Protein AF-A0A1G1LVF4-F1 (afdb_monomer_lite)

Structure (mmCIF, N/CA/C/O backbone):
data_AF-A0A1G1LVF4-F1
#
_entry.id   AF-A0A1G1LVF4-F1
#
loop_
_atom_site.group_PDB
_atom_site.id
_atom_site.type_symbol
_atom_site.label_atom_id
_atom_site.label_alt_id
_atom_site.label_comp_id
_atom_site.label_asym_id
_atom_site.label_entity_id
_atom_site.label_seq_id
_atom_site.pdbx_PDB_ins_code
_atom_site.Cartn_x
_atom_site.Cartn_y
_atom_site.Cartn_z
_atom_site.occupancy
_atom_site.B_iso_or_equiv
_atom_site.auth_seq_id
_atom_site.auth_comp_id
_atom_site.auth_asym_id
_atom_site.auth_atom_id
_atom_site.pdbx_PDB_model_num
ATOM 1 N N . MET A 1 1 ? -38.957 9.388 17.986 1.00 67.44 1 MET A N 1
ATOM 2 C CA . MET A 1 1 ? -38.695 7.928 17.939 1.00 67.44 1 MET A CA 1
ATOM 3 C C . MET A 1 1 ? -38.032 7.492 16.623 1.00 67.44 1 MET A C 1
ATOM 5 O O . MET A 1 1 ? -36.982 6.869 16.679 1.00 67.44 1 MET A O 1
ATOM 9 N N . LEU A 1 2 ? -38.549 7.884 15.445 1.00 69.94 2 LEU A N 1
ATOM 10 C CA . LEU A 1 2 ? -37.918 7.581 14.140 1.00 69.94 2 LEU A CA 1
ATOM 11 C C . LEU A 1 2 ? -36.520 8.207 13.945 1.00 69.94 2 LEU A C 1
ATOM 13 O O . LEU A 1 2 ? -35.648 7.578 13.352 1.00 69.94 2 LEU A O 1
ATOM 17 N N . SER A 1 3 ? -36.285 9.419 14.459 1.00 78.62 3 SER A N 1
ATOM 18 C CA . SER A 1 3 ? -34.967 10.079 14.440 1.00 78.62 3 SER A CA 1
ATOM 19 C C . SER A 1 3 ? -33.926 9.329 15.278 1.00 78.62 3 SER A C 1
ATOM 21 O O . SER A 1 3 ? -32.823 9.081 14.806 1.00 78.62 3 SER A O 1
ATOM 23 N N . PHE A 1 4 ? -34.314 8.883 16.474 1.00 81.12 4 PHE A N 1
ATOM 24 C CA . PHE A 1 4 ? -33.475 8.101 17.384 1.00 81.12 4 PHE A CA 1
ATOM 25 C C . PHE A 1 4 ? -33.052 6.752 16.780 1.00 81.12 4 PHE A C 1
ATOM 27 O O . PHE A 1 4 ? -31.874 6.404 16.805 1.00 81.12 4 PHE A O 1
ATOM 34 N N . LEU A 1 5 ? -33.981 6.017 16.156 1.00 84.75 5 LEU A N 1
ATOM 35 C CA . LEU A 1 5 ? -33.664 4.750 15.480 1.00 84.75 5 LEU A CA 1
ATOM 36 C C . LEU A 1 5 ? -32.717 4.946 14.285 1.00 84.75 5 LEU A C 1
ATOM 38 O O . LEU A 1 5 ? -31.795 4.152 14.091 1.00 84.75 5 LEU A O 1
ATOM 42 N N . LYS A 1 6 ? -32.909 6.020 13.505 1.00 85.00 6 LYS A N 1
ATOM 43 C CA . LYS A 1 6 ? -31.999 6.390 12.408 1.00 85.00 6 LYS A CA 1
ATOM 44 C C . LYS A 1 6 ? -30.600 6.721 12.927 1.00 85.00 6 LYS A C 1
ATOM 46 O O . LYS A 1 6 ? -29.612 6.279 12.346 1.00 85.00 6 LYS A O 1
ATOM 51 N N . GLU A 1 7 ? -30.508 7.452 14.031 1.00 86.25 7 GLU A N 1
ATOM 52 C CA . GLU A 1 7 ? -29.230 7.816 14.639 1.00 86.25 7 GLU A CA 1
ATOM 53 C C . GLU A 1 7 ? -28.482 6.597 15.201 1.00 86.25 7 GLU A C 1
ATOM 55 O O . GLU A 1 7 ? -27.283 6.446 14.958 1.00 86.25 7 GLU A O 1
ATOM 60 N N . LEU A 1 8 ? -29.187 5.690 15.886 1.00 84.31 8 LEU A N 1
ATOM 61 C CA . LEU A 1 8 ? -28.620 4.429 16.371 1.00 84.31 8 LEU A CA 1
ATOM 62 C C . LEU A 1 8 ? -28.103 3.554 15.226 1.00 84.31 8 LEU A C 1
ATOM 64 O O . LEU A 1 8 ? -26.995 3.019 15.311 1.00 84.31 8 LEU A O 1
ATOM 68 N N . LYS A 1 9 ? -28.875 3.437 14.138 1.00 88.50 9 LYS A N 1
ATOM 69 C CA . LYS A 1 9 ? -28.457 2.698 12.941 1.00 88.50 9 LYS A CA 1
ATOM 70 C C . LYS A 1 9 ? -27.170 3.284 12.357 1.00 88.50 9 LYS A C 1
ATOM 72 O O . LYS A 1 9 ? -26.208 2.545 12.168 1.00 88.50 9 LYS A O 1
ATOM 77 N N . ARG A 1 10 ? -27.114 4.609 12.182 1.00 87.62 10 ARG A N 1
ATOM 78 C CA . ARG A 1 10 ? -25.922 5.306 11.677 1.00 87.62 10 ARG A CA 1
ATOM 79 C C . ARG A 1 10 ? -24.700 5.077 12.570 1.00 87.62 10 ARG A C 1
ATOM 81 O O . ARG A 1 10 ? -23.625 4.758 12.075 1.00 87.62 10 ARG A O 1
ATOM 88 N N . LYS A 1 11 ? -24.851 5.198 13.895 1.00 86.19 11 LYS A N 1
ATOM 89 C CA . LYS A 1 11 ? -23.763 4.943 14.860 1.00 86.19 11 LYS A CA 1
ATOM 90 C C . LYS A 1 11 ? -23.233 3.510 14.755 1.00 86.19 11 LYS A C 1
ATOM 92 O O . LYS A 1 11 ? -22.023 3.298 14.785 1.00 86.19 11 LYS A O 1
ATOM 97 N N . ARG A 1 12 ? -24.122 2.527 14.583 1.00 88.12 12 ARG A N 1
ATOM 98 C CA . ARG A 1 12 ? -23.739 1.122 14.381 1.00 88.12 12 ARG A CA 1
ATOM 99 C C . ARG A 1 12 ? -22.981 0.911 13.069 1.00 88.12 12 ARG A C 1
ATOM 101 O O . ARG A 1 12 ? -21.988 0.192 13.065 1.00 88.12 12 ARG A O 1
ATOM 108 N N . GLU A 1 13 ? -23.428 1.527 11.980 1.00 90.19 13 GLU A N 1
ATOM 109 C CA . GLU A 1 13 ? -22.758 1.449 10.676 1.00 90.19 13 GLU A CA 1
ATOM 110 C C . GLU A 1 13 ? -21.342 2.030 10.737 1.00 90.19 13 GLU A C 1
ATOM 112 O O . GLU A 1 13 ? -20.392 1.367 10.329 1.00 90.19 13 GLU A O 1
ATOM 117 N N . LEU A 1 14 ? -21.181 3.211 11.336 1.00 88.38 14 LEU A N 1
ATOM 118 C CA . LEU A 1 14 ? -19.875 3.849 11.521 1.00 88.38 14 LEU A CA 1
ATOM 119 C C . LEU A 1 14 ? -18.935 2.999 12.381 1.00 88.38 14 LEU A C 1
ATOM 121 O O . LEU A 1 14 ? -17.772 2.816 12.027 1.00 88.38 14 LEU A O 1
ATOM 125 N N . ARG A 1 15 ? -19.449 2.406 13.466 1.00 87.81 15 ARG A N 1
ATOM 126 C CA . ARG A 1 15 ? -18.683 1.463 14.294 1.00 87.81 15 ARG A CA 1
ATOM 127 C C . ARG A 1 15 ? -18.224 0.248 13.487 1.00 87.81 15 ARG A C 1
ATOM 129 O O . ARG A 1 15 ? -17.079 -0.170 13.611 1.00 87.81 15 ARG A O 1
ATOM 136 N N . ASN A 1 16 ? -19.098 -0.316 12.654 1.00 90.62 16 ASN A N 1
ATOM 137 C CA . ASN A 1 16 ? -18.742 -1.448 11.799 1.00 90.62 16 ASN A CA 1
ATOM 138 C C . ASN A 1 16 ? -17.678 -1.067 10.762 1.00 90.62 16 ASN A C 1
ATOM 140 O O . ASN A 1 16 ? -16.789 -1.872 10.496 1.00 90.62 16 ASN A O 1
ATOM 144 N N . LEU A 1 17 ? -17.744 0.141 10.196 1.00 90.94 17 LEU A N 1
ATOM 145 C CA . LEU A 1 17 ? -16.725 0.641 9.271 1.00 90.94 17 LEU A CA 1
ATOM 146 C C . LEU A 1 17 ? -15.368 0.806 9.965 1.00 90.94 17 LEU A C 1
ATOM 148 O O . LEU A 1 17 ? -14.363 0.339 9.438 1.00 90.94 17 LEU A O 1
ATOM 152 N N . GLN A 1 18 ? -15.343 1.379 11.170 1.00 91.38 18 GLN A N 1
ATOM 153 C CA . GLN A 1 18 ? -14.120 1.502 11.966 1.00 91.38 18 GLN A CA 1
ATOM 154 C C . GLN A 1 18 ? -13.515 0.129 12.302 1.00 91.38 18 GLN A C 1
ATOM 156 O O . GLN A 1 18 ? -12.322 -0.088 12.123 1.00 91.38 18 GLN A O 1
ATOM 161 N N . VAL A 1 19 ? -14.342 -0.833 12.716 1.00 92.50 19 VAL A N 1
ATOM 162 C CA . VAL A 1 19 ? -13.901 -2.217 12.959 1.00 92.50 19 VAL A CA 1
ATO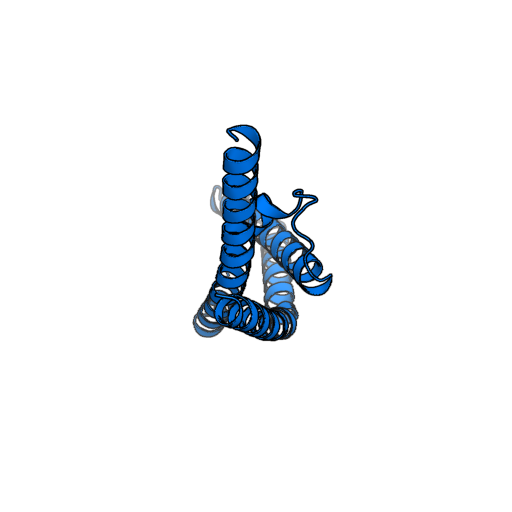M 163 C C . VAL A 1 19 ? -13.384 -2.878 11.677 1.00 92.50 19 VAL A C 1
ATOM 165 O O . VAL A 1 19 ? -12.388 -3.594 11.713 1.00 92.50 19 VAL A O 1
ATOM 168 N N . SER A 1 20 ? -14.029 -2.622 10.536 1.00 93.69 20 SER A N 1
ATOM 169 C CA . SER A 1 20 ? -13.586 -3.146 9.236 1.00 93.69 20 SER A CA 1
ATOM 170 C C . SER A 1 20 ? -12.208 -2.613 8.853 1.00 93.69 20 SER A C 1
ATOM 172 O O . SER A 1 20 ? -11.412 -3.359 8.294 1.00 93.69 20 SER A O 1
ATOM 174 N N . PHE A 1 21 ? -11.907 -1.359 9.193 1.00 94.88 21 PHE A N 1
ATOM 175 C CA . PHE A 1 21 ? -10.583 -0.783 8.987 1.00 94.88 21 PHE A CA 1
ATOM 176 C C . PHE A 1 21 ? -9.508 -1.463 9.843 1.00 94.88 21 PHE A C 1
ATOM 178 O O . PHE A 1 21 ? -8.446 -1.793 9.330 1.00 94.88 21 PHE A O 1
ATOM 185 N N . TYR A 1 22 ? -9.788 -1.785 11.108 1.00 94.31 22 TYR A N 1
ATOM 186 C CA . TYR A 1 22 ? -8.832 -2.545 11.925 1.00 94.31 22 TYR A CA 1
ATOM 187 C C . TYR A 1 22 ? -8.579 -3.960 11.385 1.00 94.31 22 TYR A C 1
ATOM 189 O O . TYR A 1 22 ? -7.442 -4.421 11.380 1.00 94.31 22 TYR A O 1
ATOM 197 N N . PHE A 1 23 ? -9.603 -4.629 10.852 1.00 94.19 23 PHE A N 1
ATOM 198 C CA . PHE A 1 23 ? -9.400 -5.903 10.156 1.00 94.19 23 PHE A CA 1
ATOM 199 C C . PHE A 1 23 ? -8.630 -5.750 8.836 1.00 94.19 23 PHE A C 1
ATOM 201 O O . PHE A 1 23 ? -7.882 -6.646 8.453 1.00 94.19 23 PHE A O 1
ATOM 208 N N . GLU A 1 24 ? -8.804 -4.638 8.120 1.00 95.69 24 GLU A N 1
ATOM 209 C CA . GLU A 1 24 ? -8.011 -4.324 6.926 1.00 95.69 24 GLU A CA 1
ATOM 210 C C . GLU A 1 24 ? -6.524 -4.153 7.272 1.00 95.69 24 GLU A C 1
ATOM 212 O O . GLU A 1 24 ? -5.675 -4.702 6.572 1.00 95.69 24 GLU A O 1
ATOM 217 N N . VAL A 1 25 ? -6.209 -3.499 8.396 1.00 94.81 25 VAL A N 1
ATOM 218 C CA . VAL A 1 25 ? -4.839 -3.400 8.928 1.00 94.81 25 VAL A CA 1
ATOM 219 C C . VAL A 1 25 ? -4.221 -4.782 9.158 1.00 94.81 25 VAL A C 1
ATOM 221 O O . VAL A 1 25 ? -3.109 -5.041 8.691 1.00 94.81 25 VAL A O 1
ATOM 224 N N . GLU A 1 26 ? -4.934 -5.680 9.846 1.00 93.44 26 GLU A N 1
ATOM 225 C CA . GLU A 1 26 ? -4.458 -7.047 10.109 1.00 93.44 26 GLU A CA 1
ATOM 226 C C . GLU A 1 26 ? -4.166 -7.803 8.802 1.00 93.44 26 GLU A C 1
ATOM 228 O O . GLU A 1 26 ? -3.089 -8.378 8.637 1.00 93.44 26 GLU A O 1
ATOM 233 N N . LYS A 1 27 ? -5.076 -7.731 7.825 1.00 93.88 27 LYS A N 1
ATOM 234 C CA . LYS A 1 27 ? -4.900 -8.372 6.512 1.00 93.88 27 LYS A CA 1
ATOM 235 C C . LYS A 1 27 ? -3.741 -7.790 5.712 1.00 93.88 27 LYS A C 1
ATOM 237 O O . LYS A 1 27 ? -3.046 -8.519 5.004 1.00 93.88 27 LYS A O 1
ATOM 242 N N . ASN A 1 28 ? -3.522 -6.483 5.793 1.00 95.94 28 ASN A N 1
ATOM 243 C CA . ASN A 1 28 ? -2.401 -5.840 5.116 1.00 95.94 28 ASN A CA 1
ATOM 244 C C . ASN A 1 28 ? -1.059 -6.283 5.718 1.00 95.94 28 ASN A C 1
ATOM 246 O O . ASN A 1 28 ? -0.095 -6.464 4.977 1.00 95.94 28 ASN A O 1
ATOM 250 N N . TRP A 1 29 ? -0.991 -6.535 7.028 1.00 94.25 29 TRP A N 1
ATOM 251 C CA . TRP A 1 29 ? 0.190 -7.139 7.650 1.00 94.25 29 TRP A CA 1
ATOM 252 C C . TRP A 1 29 ? 0.467 -8.558 7.134 1.00 94.25 29 TRP A C 1
ATOM 254 O O . TRP A 1 29 ? 1.599 -8.877 6.763 1.00 94.25 29 TRP A O 1
ATOM 264 N N . GLU A 1 30 ? -0.563 -9.400 7.048 1.00 93.75 30 GLU A N 1
ATOM 265 C CA . GLU A 1 30 ? -0.442 -10.743 6.464 1.00 93.75 30 GLU A CA 1
ATOM 266 C C . GLU A 1 30 ? 0.013 -10.677 5.001 1.00 93.75 30 GLU A C 1
ATOM 268 O O . GLU A 1 30 ? 0.921 -11.400 4.584 1.00 93.75 30 GLU A O 1
ATOM 273 N N . SER A 1 31 ? -0.574 -9.752 4.240 1.00 94.75 31 SER A N 1
ATOM 274 C CA . SER A 1 31 ? -0.231 -9.507 2.840 1.00 94.75 31 SER A CA 1
ATOM 275 C C . SER A 1 31 ? 1.232 -9.101 2.692 1.00 94.75 31 SER A C 1
ATOM 277 O O . SER A 1 31 ? 1.936 -9.677 1.864 1.00 94.75 31 SER A O 1
ATOM 279 N N . TRP A 1 32 ? 1.724 -8.193 3.542 1.00 95.12 32 TRP A N 1
ATOM 280 C CA . TRP A 1 32 ? 3.133 -7.794 3.562 1.00 95.12 32 TRP A CA 1
ATOM 281 C C . TRP A 1 32 ? 4.045 -9.009 3.778 1.00 95.12 32 TRP A C 1
ATOM 283 O O . TRP A 1 32 ? 5.017 -9.203 3.047 1.00 95.12 32 TRP A O 1
ATOM 293 N N . HIS A 1 33 ? 3.709 -9.878 4.733 1.00 93.31 33 HIS A N 1
ATOM 294 C CA . HIS A 1 33 ? 4.490 -11.083 5.011 1.00 93.31 33 HIS A CA 1
ATOM 295 C C . HIS A 1 33 ? 4.547 -12.048 3.826 1.00 93.31 33 HIS A C 1
ATOM 297 O O . HIS A 1 33 ? 5.629 -12.533 3.483 1.00 93.31 33 HIS A O 1
ATOM 303 N N . VAL A 1 34 ? 3.405 -12.314 3.192 1.00 94.75 34 VAL A N 1
ATOM 304 C CA . VAL A 1 34 ? 3.323 -13.204 2.026 1.00 94.75 34 VAL A CA 1
ATOM 305 C C . VAL A 1 34 ? 4.101 -12.625 0.845 1.00 94.75 34 VAL A C 1
ATOM 307 O O . VAL A 1 34 ? 4.861 -13.348 0.198 1.00 94.75 34 VAL A O 1
ATOM 310 N N . MET A 1 35 ? 3.952 -11.324 0.589 1.00 95.25 35 MET A N 1
ATOM 311 C CA . MET A 1 35 ? 4.692 -10.588 -0.438 1.00 95.25 35 MET A CA 1
ATOM 312 C C . MET A 1 35 ? 6.204 -10.709 -0.231 1.00 95.25 35 MET A C 1
ATOM 314 O O . MET A 1 35 ? 6.931 -11.103 -1.144 1.00 95.25 35 MET A O 1
ATOM 318 N N . TYR A 1 36 ? 6.669 -10.471 0.999 1.00 93.25 36 TYR A N 1
ATOM 319 C CA . TYR A 1 36 ? 8.079 -10.580 1.357 1.00 93.25 36 TYR A CA 1
ATOM 320 C C . TYR A 1 36 ? 8.622 -12.002 1.154 1.00 93.25 36 TYR A C 1
ATOM 322 O O . TYR A 1 36 ? 9.652 -12.181 0.509 1.00 93.25 36 TYR A O 1
ATOM 330 N N . GLN A 1 37 ? 7.915 -13.026 1.646 1.00 93.75 37 GLN A N 1
ATOM 331 C CA . GLN A 1 37 ? 8.340 -14.428 1.524 1.00 93.75 37 GLN A CA 1
ATOM 332 C C . GLN A 1 37 ? 8.411 -14.908 0.073 1.00 93.75 37 GLN A C 1
ATOM 334 O O . GLN A 1 37 ? 9.302 -15.675 -0.285 1.00 93.75 37 GLN A O 1
ATOM 339 N N . ARG A 1 38 ? 7.462 -14.478 -0.762 1.00 93.81 38 ARG A N 1
ATOM 340 C CA . ARG A 1 38 ? 7.380 -14.885 -2.171 1.00 93.81 38 ARG A CA 1
ATOM 341 C C . ARG A 1 38 ? 8.185 -13.985 -3.104 1.00 93.81 38 ARG A C 1
ATOM 343 O O . ARG A 1 38 ? 8.235 -14.268 -4.297 1.00 93.81 38 ARG A O 1
ATOM 350 N N . ASN A 1 39 ? 8.794 -12.919 -2.581 1.00 91.00 39 ASN A N 1
ATOM 351 C CA . ASN A 1 39 ? 9.459 -11.882 -3.365 1.00 91.00 39 ASN A CA 1
ATOM 352 C C . ASN A 1 39 ? 8.552 -11.317 -4.480 1.00 91.00 39 ASN A C 1
ATOM 354 O O . ASN A 1 39 ? 8.983 -11.080 -5.610 1.00 91.00 39 ASN A O 1
ATOM 358 N N . VAL A 1 40 ? 7.271 -11.136 -4.155 1.00 91.44 40 VAL A N 1
ATOM 359 C CA . VAL A 1 40 ? 6.270 -10.501 -5.020 1.00 91.44 40 VAL A CA 1
ATOM 360 C C . VAL A 1 40 ? 5.800 -9.222 -4.350 1.00 91.44 40 VAL A C 1
ATOM 362 O O . VAL A 1 40 ? 5.664 -9.178 -3.134 1.00 91.44 40 VAL A O 1
ATOM 365 N N . MET A 1 41 ? 5.557 -8.177 -5.131 1.00 92.38 41 MET A N 1
ATOM 366 C CA . MET A 1 41 ? 5.057 -6.902 -4.623 1.00 92.38 41 MET A CA 1
ATOM 367 C C . MET A 1 41 ? 3.760 -6.574 -5.349 1.00 92.38 41 MET A C 1
ATOM 369 O O . MET A 1 41 ? 3.721 -6.607 -6.581 1.00 92.38 41 MET A O 1
ATOM 373 N N . ASP A 1 42 ? 2.721 -6.272 -4.581 1.00 94.81 42 ASP A N 1
ATOM 374 C CA . ASP A 1 42 ? 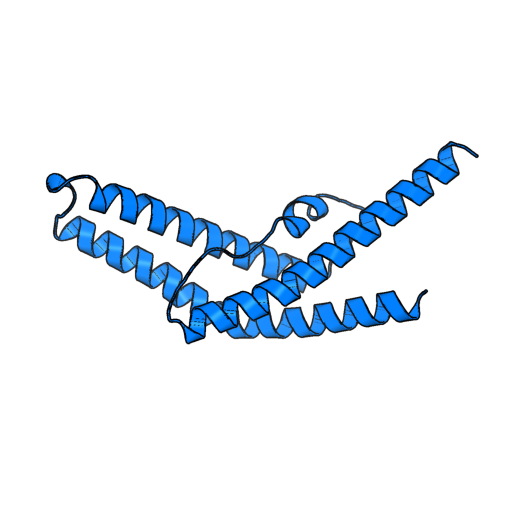1.399 -5.900 -5.077 1.00 94.81 42 ASP A CA 1
ATOM 375 C C . ASP A 1 42 ? 0.783 -4.856 -4.137 1.00 94.81 42 ASP A C 1
ATOM 377 O O . ASP A 1 42 ? 1.350 -4.543 -3.092 1.00 94.81 42 ASP A O 1
ATOM 381 N N . LYS A 1 43 ? -0.362 -4.294 -4.512 1.00 96.44 43 LYS A N 1
ATOM 382 C CA . LYS A 1 43 ? -1.049 -3.263 -3.735 1.00 96.44 43 LYS A CA 1
ATOM 383 C C . LYS A 1 43 ? -1.613 -3.791 -2.418 1.00 96.44 43 LYS A C 1
ATOM 385 O O . LYS A 1 43 ? -2.037 -4.939 -2.310 1.00 96.44 43 LYS A O 1
ATOM 390 N N . PHE A 1 44 ? -1.712 -2.887 -1.449 1.00 96.31 44 PHE A N 1
ATOM 391 C CA . PHE A 1 44 ? -2.447 -3.101 -0.205 1.00 96.31 44 PHE A CA 1
ATOM 392 C C . PHE A 1 44 ? -3.901 -2.639 -0.315 1.00 96.31 44 PHE A C 1
ATOM 394 O O . PHE A 1 44 ? -4.226 -1.751 -1.109 1.00 96.31 44 PHE A O 1
ATOM 401 N N . SER A 1 45 ? -4.768 -3.205 0.525 1.00 94.88 45 SER A N 1
ATOM 402 C CA . SER A 1 45 ? -6.167 -2.782 0.633 1.00 94.88 45 SER A CA 1
ATOM 403 C C . SER A 1 45 ? -6.280 -1.476 1.419 1.00 94.88 45 SER A C 1
ATOM 405 O O . SER A 1 45 ? -5.620 -1.310 2.444 1.00 94.88 45 SER A O 1
ATOM 407 N N . LEU A 1 46 ? -7.132 -0.561 0.954 1.00 94.94 46 LEU A N 1
ATOM 408 C CA . LEU A 1 46 ? -7.471 0.702 1.630 1.00 94.94 46 LEU A CA 1
ATOM 409 C C . LEU A 1 46 ? -8.973 1.026 1.519 1.00 94.94 46 LEU A C 1
ATOM 411 O O . LEU A 1 46 ? -9.390 2.178 1.655 1.00 94.94 46 LEU A O 1
ATOM 415 N N . ASP A 1 47 ? -9.805 0.024 1.244 1.00 94.31 47 ASP A N 1
ATOM 416 C CA . ASP A 1 47 ? -11.234 0.195 0.985 1.00 94.31 47 ASP A CA 1
ATOM 417 C C . ASP A 1 47 ? -11.975 0.713 2.216 1.00 94.31 47 ASP A C 1
ATOM 419 O O . ASP A 1 47 ? -12.861 1.569 2.108 1.00 94.31 47 ASP A O 1
ATOM 423 N N . ALA A 1 48 ? -11.630 0.194 3.397 1.00 92.62 48 ALA A N 1
ATOM 424 C CA . ALA A 1 48 ? -12.248 0.632 4.639 1.00 92.62 48 ALA A CA 1
ATOM 425 C C . ALA A 1 48 ? -11.770 2.039 5.006 1.00 92.62 48 ALA A C 1
ATOM 427 O O . ALA A 1 48 ? -12.602 2.886 5.338 1.00 92.62 48 ALA A O 1
ATOM 428 N N . TRP A 1 49 ? -10.469 2.316 4.856 1.00 92.94 49 TRP A N 1
ATOM 429 C CA . TRP A 1 49 ? -9.903 3.655 5.049 1.00 92.94 49 TRP A CA 1
ATOM 430 C C . TRP A 1 49 ? -10.620 4.719 4.210 1.00 92.94 49 TRP A C 1
ATOM 432 O O . TRP A 1 49 ? -11.088 5.726 4.744 1.00 92.94 49 TRP A O 1
ATOM 442 N N . LEU A 1 50 ? -10.773 4.481 2.904 1.00 91.81 50 LEU A N 1
ATOM 443 C CA . LEU A 1 50 ? -11.403 5.432 1.983 1.00 91.81 50 LEU A CA 1
ATOM 444 C C . LEU A 1 50 ? -12.845 5.782 2.374 1.00 91.81 50 LEU A C 1
ATOM 446 O O . LEU A 1 50 ? -13.303 6.885 2.089 1.00 91.81 50 LEU A O 1
ATOM 450 N N . ARG A 1 51 ? -13.551 4.869 3.050 1.00 91.50 51 ARG A N 1
ATOM 451 C CA . ARG A 1 51 ? -14.925 5.085 3.529 1.00 91.50 51 ARG A CA 1
ATOM 452 C C . ARG A 1 51 ? -14.995 5.847 4.852 1.00 91.50 51 ARG A C 1
ATOM 454 O O . ARG A 1 51 ? -16.038 6.439 5.134 1.00 91.50 51 ARG A O 1
ATOM 461 N N . ILE A 1 52 ? -13.932 5.821 5.661 1.00 91.88 52 ILE A N 1
ATOM 462 C CA . ILE A 1 52 ? -13.917 6.434 7.001 1.00 91.88 52 ILE A CA 1
ATOM 463 C C . ILE A 1 52 ? -13.112 7.730 7.092 1.00 91.88 52 ILE A C 1
ATOM 465 O O . ILE A 1 52 ? -13.399 8.524 7.980 1.00 91.88 52 ILE A O 1
ATOM 469 N N . LYS A 1 53 ? -12.154 7.979 6.189 1.00 88.88 53 LYS A N 1
ATOM 470 C CA . LYS A 1 53 ? -11.228 9.123 6.272 1.00 88.88 53 LYS A CA 1
ATOM 471 C C . LYS A 1 53 ? -11.908 10.493 6.350 1.00 88.88 53 LYS A C 1
ATOM 473 O O . LYS A 1 53 ? -11.395 11.391 7.004 1.00 88.88 53 LYS A O 1
ATOM 478 N N . ASP A 1 54 ? -13.073 10.631 5.717 1.00 87.81 54 ASP A N 1
ATOM 479 C CA . ASP A 1 54 ? -13.834 11.885 5.671 1.00 87.81 54 ASP A CA 1
ATOM 480 C C . ASP A 1 54 ? -15.026 11.878 6.651 1.00 87.81 54 ASP A C 1
ATOM 482 O O . ASP A 1 54 ? -15.877 12.763 6.592 1.00 87.81 54 ASP A O 1
ATOM 486 N N . GLN A 1 55 ? -15.135 10.874 7.535 1.00 87.69 55 GLN A N 1
ATOM 487 C CA . GLN A 1 55 ? -16.233 10.748 8.500 1.00 87.69 55 GLN A CA 1
ATOM 488 C C . GLN A 1 55 ? -15.885 11.475 9.809 1.00 87.69 55 GLN A C 1
ATOM 490 O O . GLN A 1 55 ? -15.130 10.930 10.613 1.00 87.69 55 GLN A O 1
ATOM 495 N N . PRO A 1 56 ? -16.491 12.641 10.121 1.00 82.25 56 PRO A N 1
ATOM 496 C CA . PRO A 1 56 ? -16.103 13.441 11.292 1.00 82.25 56 PRO A CA 1
ATOM 497 C C . PRO A 1 56 ? -16.334 12.722 12.627 1.00 82.25 56 PRO A C 1
ATOM 499 O O . PRO A 1 56 ? -15.712 13.025 13.640 1.00 82.25 56 PRO A O 1
ATOM 502 N N . SER A 1 57 ? -17.268 11.771 12.634 1.00 83.44 57 SER A N 1
ATOM 503 C CA . SER A 1 57 ? -17.632 10.962 13.795 1.00 83.44 57 SER A CA 1
ATOM 504 C C . SER A 1 57 ? -16.682 9.795 14.074 1.00 83.44 57 SER A C 1
ATOM 506 O O . SER A 1 57 ? -16.839 9.147 15.105 1.00 83.44 57 SER A O 1
ATOM 508 N N . ILE A 1 58 ? -15.751 9.486 13.167 1.00 83.69 58 ILE A N 1
ATOM 509 C CA . ILE A 1 58 ? -14.743 8.439 13.359 1.00 83.69 58 ILE A CA 1
ATOM 510 C C . ILE A 1 58 ? -13.406 9.135 13.596 1.00 83.69 58 ILE A C 1
ATOM 512 O O . ILE A 1 58 ? -12.748 9.582 12.664 1.00 83.69 58 ILE A O 1
ATOM 516 N N . GLN A 1 59 ? -13.007 9.232 14.862 1.00 84.25 59 GLN A N 1
ATOM 517 C CA . GLN A 1 59 ? -11.697 9.753 15.238 1.00 84.25 59 GLN A CA 1
ATOM 518 C C . GLN A 1 59 ? -10.721 8.586 15.352 1.00 84.25 59 GLN A C 1
ATOM 520 O O . GLN A 1 59 ? -10.788 7.794 16.293 1.00 84.25 59 GLN A O 1
ATOM 525 N N . LEU A 1 60 ? -9.846 8.455 14.357 1.00 86.12 60 LEU A N 1
ATOM 526 C CA . LEU A 1 60 ? -8.725 7.527 14.418 1.00 86.12 60 LEU A CA 1
ATOM 527 C C . LEU A 1 60 ? -7.551 8.170 15.155 1.00 86.12 60 LEU A C 1
ATOM 529 O O . LEU A 1 60 ? -7.386 9.391 15.138 1.00 86.12 60 LEU A O 1
ATOM 533 N N . LYS A 1 61 ? -6.708 7.332 15.761 1.00 89.00 61 LYS A N 1
ATOM 534 C CA . LYS A 1 61 ? -5.404 7.780 16.256 1.00 89.00 61 LYS A CA 1
ATOM 535 C C . LYS A 1 61 ? -4.540 8.272 15.084 1.00 89.00 61 LYS A C 1
ATOM 537 O O . LYS A 1 61 ? -4.683 7.730 13.983 1.00 89.00 61 LYS A O 1
ATOM 542 N N . PRO A 1 62 ? -3.640 9.248 15.308 1.00 89.12 62 PRO A N 1
ATOM 543 C CA . PRO A 1 62 ? -2.741 9.758 14.271 1.00 89.12 62 PRO A CA 1
ATOM 544 C C . PRO A 1 62 ? -1.972 8.654 13.537 1.00 89.12 62 PRO A C 1
ATOM 546 O O . PRO A 1 62 ? -1.891 8.682 12.311 1.00 89.12 62 PRO A O 1
ATOM 549 N N . ASP A 1 63 ? -1.526 7.633 14.268 1.00 91.06 63 ASP A N 1
ATOM 550 C CA . ASP A 1 63 ? -0.704 6.544 13.733 1.00 91.06 63 ASP A CA 1
ATOM 551 C C . ASP A 1 63 ? -1.451 5.723 12.659 1.00 91.06 63 ASP A C 1
ATOM 553 O O . ASP A 1 63 ? -0.885 5.352 11.629 1.00 91.06 63 ASP A O 1
ATOM 557 N N . PHE A 1 64 ? -2.768 5.523 12.815 1.00 93.25 64 PHE A N 1
ATOM 558 C CA . PHE A 1 64 ? -3.602 4.873 11.794 1.00 93.25 64 PHE A CA 1
ATOM 559 C C . PHE A 1 64 ? -3.746 5.710 10.519 1.00 93.25 64 PHE A C 1
ATOM 561 O O . PHE A 1 64 ? -3.850 5.156 9.421 1.00 93.25 64 PHE A O 1
ATOM 568 N N . VAL A 1 65 ? -3.783 7.036 10.658 1.00 92.81 65 VAL A N 1
ATOM 569 C CA . VAL A 1 65 ? -3.868 7.953 9.517 1.00 92.81 65 VAL A CA 1
ATOM 570 C C . VAL A 1 65 ? -2.544 7.954 8.763 1.00 92.81 65 VAL A C 1
ATOM 572 O O . VAL A 1 65 ? -2.544 7.809 7.541 1.00 92.81 65 VAL A O 1
ATOM 575 N N . GLU A 1 66 ? -1.422 8.054 9.478 1.00 93.38 66 GLU A N 1
ATOM 576 C CA . GLU A 1 66 ? -0.082 7.983 8.891 1.00 93.38 66 GLU A CA 1
ATOM 577 C C . GLU A 1 66 ? 0.116 6.675 8.120 1.00 93.38 66 GLU A C 1
ATOM 579 O O . GLU A 1 66 ? 0.483 6.696 6.944 1.00 93.38 66 GLU A O 1
ATOM 584 N N . TYR A 1 67 ? -0.231 5.547 8.738 1.00 94.94 67 TYR A N 1
ATOM 585 C CA . TYR A 1 67 ? -0.227 4.235 8.098 1.00 94.94 67 TYR A CA 1
ATOM 586 C C . TYR A 1 67 ? -0.992 4.216 6.772 1.00 94.94 67 TYR A C 1
ATOM 588 O O . TYR A 1 67 ? -0.467 3.773 5.747 1.00 94.94 67 TYR A O 1
ATOM 596 N N . ALA A 1 68 ? -2.228 4.717 6.769 1.00 95.00 68 ALA A N 1
ATOM 597 C CA . ALA A 1 68 ? -3.069 4.693 5.582 1.00 95.00 68 ALA A CA 1
ATOM 598 C C . ALA A 1 68 ? -2.517 5.600 4.470 1.00 95.00 68 ALA A C 1
ATOM 600 O O . ALA A 1 68 ? -2.573 5.247 3.290 1.00 95.00 68 ALA A O 1
ATOM 601 N N . VAL A 1 69 ? -1.940 6.749 4.835 1.00 94.00 69 VAL A N 1
ATOM 602 C CA . VAL A 1 69 ? -1.251 7.651 3.900 1.00 94.00 69 VAL A CA 1
ATOM 603 C C . VAL A 1 69 ? -0.025 6.973 3.292 1.00 94.00 69 VAL A C 1
ATOM 605 O O . VAL A 1 69 ? 0.182 7.042 2.080 1.00 94.00 69 VAL A O 1
ATOM 608 N N . VAL A 1 70 ? 0.770 6.278 4.101 1.00 94.94 70 VAL A N 1
ATOM 609 C CA . VAL A 1 70 ? 1.976 5.581 3.644 1.00 94.94 70 VAL A CA 1
ATOM 610 C C . VAL A 1 70 ? 1.627 4.439 2.692 1.00 94.94 70 VAL A C 1
ATOM 612 O O . VAL A 1 70 ? 2.227 4.344 1.618 1.00 94.94 70 VAL A O 1
ATOM 615 N N . LEU A 1 71 ? 0.608 3.638 3.014 1.00 96.12 71 LEU A N 1
ATOM 616 C CA . LEU A 1 71 ? 0.103 2.612 2.101 1.00 96.12 71 LEU A CA 1
ATOM 617 C C . LEU A 1 71 ? -0.460 3.202 0.810 1.00 96.12 71 LEU A C 1
ATOM 619 O O . LEU A 1 71 ? -0.239 2.642 -0.263 1.00 96.12 71 LEU A O 1
ATOM 623 N N . LYS A 1 72 ? -1.158 4.342 0.883 1.00 96.31 72 LYS A N 1
ATOM 624 C CA . LYS A 1 72 ? -1.667 5.018 -0.313 1.00 96.31 72 LYS A CA 1
ATOM 625 C C . LYS A 1 72 ? -0.512 5.436 -1.221 1.00 96.31 72 LYS A C 1
ATOM 627 O O . LYS A 1 72 ? -0.537 5.131 -2.408 1.00 96.31 72 LYS A O 1
ATOM 632 N N . ASN A 1 73 ? 0.517 6.068 -0.660 1.00 95.69 73 ASN A N 1
ATOM 633 C CA . ASN A 1 73 ? 1.698 6.486 -1.413 1.00 95.69 73 ASN A CA 1
ATOM 634 C C . ASN A 1 73 ? 2.415 5.287 -2.050 1.00 95.69 73 ASN A C 1
ATOM 636 O O . ASN A 1 73 ? 2.851 5.363 -3.196 1.00 95.69 73 ASN A O 1
ATOM 640 N N . TYR A 1 74 ? 2.505 4.160 -1.340 1.00 97.25 74 TYR A N 1
ATOM 641 C CA . TYR A 1 74 ? 3.032 2.921 -1.908 1.00 97.25 74 TYR A CA 1
ATOM 642 C C . TYR A 1 74 ? 2.177 2.398 -3.072 1.00 97.25 74 TYR A C 1
ATOM 644 O O . TYR A 1 74 ? 2.720 2.053 -4.121 1.00 97.25 74 TYR A O 1
ATOM 652 N N . ASN A 1 75 ? 0.851 2.366 -2.917 1.00 97.62 75 ASN A N 1
ATOM 653 C CA . ASN A 1 75 ? -0.059 1.931 -3.975 1.00 97.62 75 ASN A CA 1
ATOM 654 C C . ASN A 1 75 ? 0.049 2.829 -5.221 1.00 97.62 75 ASN A C 1
ATOM 656 O O . ASN A 1 75 ? 0.068 2.308 -6.335 1.00 97.62 75 ASN A O 1
ATOM 660 N N . ASP A 1 76 ? 0.201 4.143 -5.037 1.00 96.94 76 ASP A N 1
ATOM 661 C CA . ASP A 1 76 ? 0.407 5.105 -6.127 1.00 96.94 76 ASP A CA 1
ATOM 662 C C . ASP A 1 76 ? 1.750 4.858 -6.856 1.00 96.94 76 ASP A C 1
ATOM 664 O O . ASP A 1 76 ? 1.822 4.889 -8.090 1.00 96.94 76 ASP A O 1
ATOM 668 N N . LEU A 1 77 ? 2.824 4.546 -6.115 1.00 96.94 77 LEU A N 1
ATOM 669 C CA . LEU A 1 77 ? 4.114 4.144 -6.697 1.00 96.94 77 LEU A CA 1
ATOM 670 C C . LEU A 1 77 ? 4.000 2.830 -7.480 1.00 96.94 77 LEU A C 1
ATOM 672 O O . LEU A 1 77 ? 4.530 2.725 -8.590 1.00 96.94 77 LEU A O 1
ATOM 676 N N . MET A 1 78 ? 3.288 1.846 -6.926 1.00 97.69 78 MET A N 1
ATOM 677 C CA . MET A 1 78 ? 3.022 0.567 -7.585 1.00 97.69 78 MET A CA 1
ATOM 678 C C . MET A 1 78 ? 2.244 0.768 -8.889 1.00 97.69 78 MET A C 1
ATOM 680 O O . MET A 1 78 ? 2.590 0.166 -9.905 1.00 97.69 78 MET A O 1
ATOM 684 N N . ASP A 1 79 ? 1.244 1.653 -8.897 1.00 97.69 79 ASP A N 1
ATOM 685 C CA . ASP A 1 79 ? 0.508 2.027 -10.107 1.00 97.69 79 ASP A CA 1
ATOM 686 C C . ASP A 1 79 ? 1.415 2.636 -11.170 1.00 97.69 79 ASP A C 1
ATOM 688 O O . ASP A 1 79 ? 1.384 2.215 -12.329 1.00 97.69 79 ASP A O 1
ATOM 692 N N . SER A 1 80 ? 2.275 3.581 -10.781 1.00 96.94 80 SER A N 1
ATOM 693 C CA . SER A 1 80 ? 3.246 4.181 -11.699 1.00 96.94 80 SER A CA 1
ATOM 694 C C . SER A 1 80 ? 4.190 3.133 -12.293 1.00 96.94 80 SER A C 1
ATOM 696 O O . SER A 1 80 ? 4.457 3.147 -13.498 1.00 96.94 80 SER A O 1
ATOM 698 N N . PHE A 1 81 ? 4.677 2.203 -11.468 1.00 97.75 81 PHE A N 1
ATOM 699 C CA . PHE A 1 81 ? 5.531 1.105 -11.910 1.00 97.75 81 PHE A CA 1
ATOM 700 C C . PHE A 1 81 ? 4.797 0.170 -12.878 1.00 97.75 81 PHE A C 1
ATOM 702 O O . PHE A 1 81 ? 5.301 -0.072 -13.971 1.00 97.75 81 PHE A O 1
ATOM 709 N N . LYS A 1 82 ? 3.597 -0.311 -12.533 1.00 97.38 82 LYS A N 1
ATOM 710 C CA . LYS A 1 82 ? 2.827 -1.246 -13.369 1.00 97.38 82 LYS A CA 1
ATOM 711 C C . LYS A 1 82 ? 2.349 -0.628 -14.676 1.00 97.38 82 LYS A C 1
ATOM 713 O O . LYS A 1 82 ? 2.382 -1.293 -15.713 1.00 97.38 82 LYS A O 1
ATOM 718 N N . ALA A 1 83 ? 1.958 0.644 -14.659 1.00 97.44 83 ALA A N 1
ATOM 719 C CA . ALA A 1 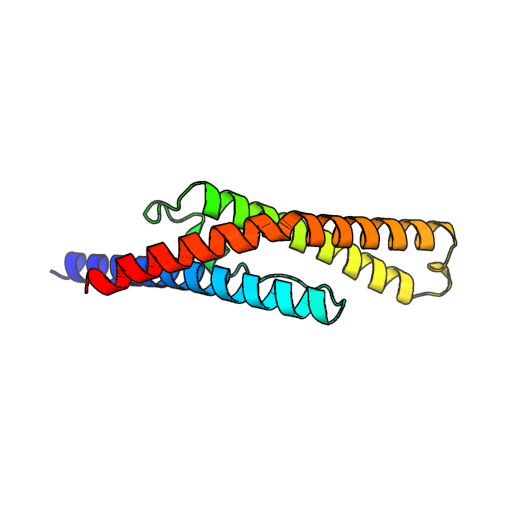83 ? 1.626 1.376 -15.874 1.00 97.44 83 ALA A CA 1
ATOM 720 C C . ALA A 1 83 ? 2.842 1.472 -16.809 1.00 97.44 83 ALA A C 1
ATOM 722 O O . ALA A 1 83 ? 2.723 1.196 -18.005 1.00 97.44 83 ALA A O 1
ATOM 723 N N . PHE A 1 84 ? 4.018 1.794 -16.258 1.00 97.25 84 PHE A N 1
ATOM 724 C CA . PHE A 1 84 ? 5.252 1.878 -17.036 1.00 97.25 84 PHE A CA 1
ATOM 725 C C . PHE A 1 84 ? 5.727 0.505 -17.528 1.00 97.25 84 PHE A C 1
ATOM 727 O O . PHE A 1 84 ? 6.107 0.380 -18.686 1.00 97.25 84 PHE A O 1
ATOM 734 N N . GLU A 1 85 ? 5.644 -0.538 -16.699 1.00 97.00 85 GLU A N 1
ATOM 735 C CA . GLU A 1 85 ? 5.956 -1.926 -17.063 1.00 97.00 85 GLU A CA 1
ATOM 736 C C . GLU A 1 85 ? 5.100 -2.391 -18.247 1.00 97.00 85 GLU A C 1
ATOM 738 O O . GLU A 1 85 ? 5.623 -2.920 -19.230 1.00 97.00 85 GLU A O 1
ATOM 743 N N . LYS A 1 86 ? 3.789 -2.123 -18.198 1.00 97.25 86 LYS A N 1
ATOM 744 C CA . LYS A 1 86 ? 2.863 -2.452 -19.285 1.00 97.25 86 LYS A CA 1
ATOM 745 C C . LYS A 1 86 ? 3.196 -1.689 -20.567 1.00 97.25 86 LYS A C 1
ATOM 747 O O . LYS A 1 86 ? 3.224 -2.290 -21.637 1.00 97.25 86 LYS A O 1
ATOM 752 N N . TRP A 1 87 ? 3.456 -0.385 -20.469 1.00 97.31 87 TRP A N 1
ATOM 753 C CA . TRP A 1 87 ? 3.848 0.437 -21.616 1.00 97.31 87 TRP A CA 1
ATOM 754 C C . TRP A 1 87 ? 5.182 -0.023 -22.228 1.00 97.31 87 TRP A C 1
ATOM 756 O O . TRP A 1 87 ? 5.283 -0.181 -23.444 1.00 97.31 87 TRP A O 1
ATOM 766 N N . TYR A 1 88 ? 6.181 -0.318 -21.393 1.00 96.62 88 TYR A N 1
ATOM 767 C CA . TYR A 1 88 ? 7.493 -0.820 -21.805 1.00 96.62 88 TYR A CA 1
ATOM 768 C C . TYR A 1 88 ? 7.396 -2.172 -22.526 1.00 96.62 88 TYR A C 1
ATOM 770 O O . TYR A 1 88 ? 8.092 -2.414 -23.511 1.00 96.62 88 TYR A O 1
ATOM 778 N N . ALA A 1 89 ? 6.513 -3.058 -22.060 1.00 95.69 89 ALA A N 1
ATOM 779 C CA . ALA A 1 89 ? 6.313 -4.376 -22.653 1.00 95.69 89 ALA A CA 1
ATOM 780 C C . ALA A 1 89 ? 5.539 -4.350 -23.985 1.00 95.69 89 ALA A C 1
ATOM 782 O O . ALA A 1 89 ? 5.679 -5.291 -24.768 1.00 95.69 89 ALA A O 1
ATOM 783 N N . ALA A 1 90 ? 4.745 -3.305 -24.239 1.00 96.31 90 ALA A N 1
ATOM 784 C CA . ALA A 1 90 ? 3.793 -3.251 -25.348 1.00 96.31 90 ALA A CA 1
ATOM 785 C C . ALA A 1 90 ? 4.430 -3.116 -26.745 1.00 96.31 90 ALA A C 1
ATOM 787 O O . ALA A 1 90 ? 3.834 -3.575 -27.715 1.00 96.31 90 ALA A O 1
ATOM 788 N N . ASP A 1 91 ? 5.617 -2.512 -26.864 1.00 94.50 91 ASP A N 1
ATOM 789 C CA . ASP A 1 91 ? 6.288 -2.283 -28.154 1.00 94.50 91 ASP A CA 1
ATOM 790 C C . ASP A 1 91 ? 7.808 -2.483 -28.027 1.00 94.50 91 ASP A C 1
ATOM 792 O O . ASP A 1 91 ? 8.422 -2.091 -27.034 1.00 94.50 91 ASP A O 1
ATOM 796 N N . LEU A 1 92 ? 8.439 -3.067 -29.051 1.00 92.38 92 LEU A N 1
ATOM 797 C CA . LEU A 1 92 ? 9.897 -3.174 -29.157 1.00 92.38 92 LEU A CA 1
ATOM 798 C C . LEU A 1 92 ? 10.576 -1.798 -29.168 1.00 92.38 92 LEU A C 1
ATOM 800 O O . LEU A 1 92 ? 11.660 -1.660 -28.607 1.00 92.38 92 LEU A O 1
ATOM 804 N N . LYS A 1 93 ? 9.931 -0.771 -29.735 1.00 95.75 93 LYS A N 1
ATOM 805 C CA . LYS A 1 93 ? 10.449 0.608 -29.749 1.00 95.75 93 LYS A CA 1
ATOM 806 C C . LYS A 1 93 ? 10.587 1.207 -28.350 1.00 95.75 93 LYS A C 1
ATOM 808 O O . LYS A 1 93 ? 11.435 2.069 -28.143 1.00 95.75 93 LYS A O 1
ATOM 813 N N . ASN A 1 94 ? 9.802 0.731 -27.382 1.00 93.69 94 ASN A N 1
ATOM 814 C CA . ASN A 1 94 ? 9.879 1.190 -25.996 1.00 93.69 94 ASN A CA 1
ATOM 815 C C . ASN A 1 94 ? 11.027 0.517 -25.226 1.00 93.69 94 ASN A C 1
ATOM 817 O O . ASN A 1 94 ? 11.413 1.010 -24.169 1.00 93.69 94 ASN A O 1
ATOM 821 N N . LYS A 1 95 ? 11.619 -0.565 -25.747 1.00 95.00 95 LYS A N 1
ATOM 822 C CA . LYS A 1 95 ? 12.675 -1.348 -25.080 1.00 95.00 95 LYS A 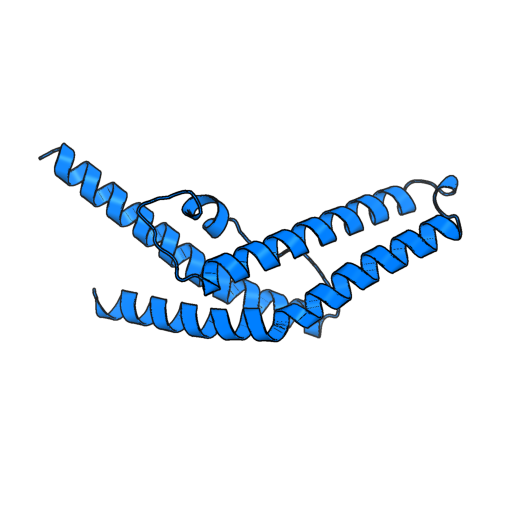CA 1
ATOM 823 C C . LYS A 1 95 ? 14.071 -0.775 -25.319 1.00 95.00 95 LYS A C 1
ATOM 825 O O . LYS A 1 95 ? 14.981 -1.465 -25.772 1.00 95.00 95 LYS A O 1
ATOM 830 N N . THR A 1 96 ? 14.231 0.510 -25.030 1.00 96.12 96 THR A N 1
ATOM 831 C CA . THR A 1 96 ? 15.522 1.201 -25.092 1.00 96.12 96 THR A CA 1
ATOM 832 C C . THR A 1 96 ? 16.269 1.074 -23.765 1.00 96.12 96 THR A C 1
ATOM 834 O O . THR A 1 96 ? 15.664 0.855 -22.714 1.00 96.12 96 THR A O 1
ATOM 837 N N . THR A 1 97 ? 17.591 1.267 -23.792 1.00 96.06 97 THR A N 1
ATOM 838 C CA . THR A 1 97 ? 18.424 1.300 -22.579 1.00 96.06 97 THR A CA 1
ATOM 839 C C . THR A 1 97 ? 17.937 2.345 -21.577 1.00 96.06 97 THR A C 1
ATOM 841 O O . THR A 1 97 ? 17.934 2.089 -20.377 1.00 96.06 97 THR A O 1
ATOM 844 N N . GLU A 1 98 ? 17.493 3.507 -22.058 1.00 96.56 98 GLU A N 1
ATOM 845 C CA . GLU A 1 98 ? 16.999 4.578 -21.194 1.00 96.56 98 GLU A CA 1
ATOM 846 C C . GLU A 1 98 ? 15.695 4.182 -20.495 1.00 96.56 98 GLU A C 1
ATOM 848 O O . GLU A 1 98 ? 15.584 4.270 -19.275 1.00 96.56 98 GLU A O 1
ATOM 853 N N . ASN A 1 99 ? 14.741 3.616 -21.235 1.00 96.69 99 ASN A N 1
ATOM 854 C CA . ASN A 1 99 ? 13.492 3.150 -20.639 1.00 96.69 99 ASN A CA 1
ATOM 855 C C . ASN A 1 99 ? 13.713 1.965 -19.686 1.00 96.69 99 ASN A C 1
ATOM 857 O O . ASN A 1 99 ? 13.003 1.842 -18.690 1.00 96.69 99 ASN A O 1
ATOM 861 N N . ALA A 1 100 ? 14.711 1.114 -19.944 1.00 96.19 100 ALA A N 1
ATOM 862 C CA . ALA A 1 100 ? 15.090 0.047 -19.022 1.00 96.19 100 ALA A CA 1
ATOM 863 C C . ALA A 1 100 ? 15.624 0.596 -17.686 1.00 96.19 100 ALA A C 1
ATOM 865 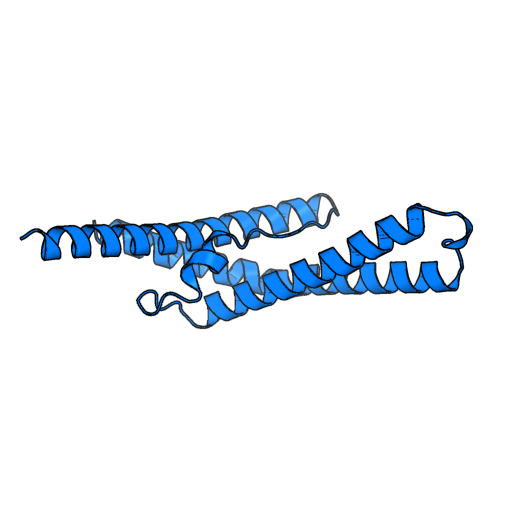O O . ALA A 1 100 ? 15.283 0.051 -16.633 1.00 96.19 100 ALA A O 1
ATOM 866 N N . LYS A 1 101 ? 16.396 1.696 -17.702 1.00 97.19 101 LYS A N 1
ATOM 867 C CA . LYS A 1 101 ? 16.821 2.389 -16.471 1.00 97.19 101 LYS A CA 1
ATOM 868 C C . LYS A 1 101 ? 15.624 2.939 -15.706 1.00 97.19 101 LYS A C 1
ATOM 870 O O . LYS A 1 101 ? 15.492 2.640 -14.525 1.00 97.19 101 LYS A O 1
ATOM 875 N N . VAL A 1 102 ? 14.704 3.630 -16.383 1.00 97.25 102 VAL A N 1
ATOM 876 C CA . VAL A 1 102 ? 13.481 4.161 -15.752 1.00 97.25 102 VAL A CA 1
ATOM 877 C C . VAL A 1 102 ? 12.633 3.038 -15.142 1.00 97.25 102 VAL A C 1
ATOM 879 O O . VAL A 1 102 ? 12.122 3.174 -14.029 1.00 97.25 102 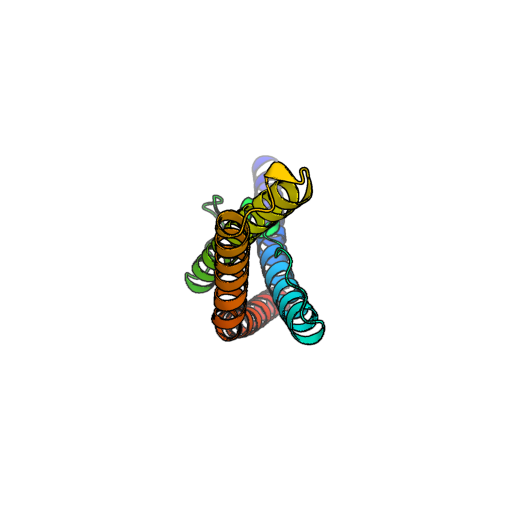VAL A O 1
ATOM 882 N N . LEU A 1 103 ? 12.497 1.898 -15.831 1.00 97.12 103 LEU A N 1
ATOM 883 C CA . LEU A 1 103 ? 11.791 0.729 -15.296 1.00 97.12 103 LEU A CA 1
ATOM 884 C C . LEU A 1 103 ? 12.469 0.201 -14.023 1.00 97.12 103 LEU A C 1
ATOM 886 O O . LEU A 1 103 ? 11.786 -0.115 -13.046 1.00 97.12 103 LEU A O 1
ATOM 890 N N . HIS A 1 104 ? 13.801 0.119 -14.027 1.00 96.88 104 HIS A N 1
ATOM 891 C CA . HIS A 1 104 ? 14.589 -0.330 -12.883 1.00 96.88 104 HIS A CA 1
ATOM 892 C C . HIS A 1 104 ? 14.490 0.639 -11.696 1.00 96.88 104 HIS A C 1
ATOM 894 O O . HIS A 1 104 ? 14.255 0.202 -10.574 1.00 96.88 104 HIS A O 1
ATOM 900 N N . GLU A 1 105 ? 14.587 1.947 -11.933 1.00 97.12 105 GLU A N 1
ATOM 901 C CA . GLU A 1 105 ? 14.416 2.987 -10.912 1.00 97.12 105 GLU A CA 1
ATOM 902 C C . GLU A 1 105 ? 13.031 2.924 -10.265 1.00 97.12 105 GLU A C 1
ATOM 904 O O . GLU A 1 105 ? 12.916 2.916 -9.040 1.00 97.12 105 GLU A O 1
ATOM 909 N N . LYS A 1 106 ? 11.969 2.787 -11.070 1.00 97.12 106 LYS A N 1
ATOM 910 C CA . LYS A 1 106 ? 10.599 2.632 -10.556 1.00 97.12 106 LYS A CA 1
ATOM 911 C C . LYS A 1 106 ? 10.442 1.367 -9.717 1.00 97.12 106 LYS A C 1
ATOM 913 O O . LYS A 1 106 ? 9.832 1.410 -8.650 1.00 97.12 106 LYS A O 1
ATOM 918 N N . LYS A 1 107 ? 11.009 0.245 -10.170 1.00 96.12 107 LYS A N 1
ATOM 919 C CA . LYS A 1 107 ? 11.003 -1.012 -9.412 1.00 96.12 107 LYS A CA 1
ATOM 920 C C . LYS A 1 107 ? 11.759 -0.874 -8.086 1.00 96.12 107 LYS A C 1
ATOM 922 O O . LYS A 1 107 ? 11.283 -1.374 -7.067 1.00 96.12 107 LYS A O 1
ATOM 927 N N . ASN A 1 108 ? 12.902 -0.190 -8.092 1.00 96.44 108 ASN A N 1
ATOM 928 C CA . ASN A 1 108 ? 13.693 0.065 -6.891 1.00 96.44 108 ASN A CA 1
ATOM 929 C C . ASN A 1 108 ? 12.933 0.936 -5.895 1.00 96.44 108 ASN A C 1
ATOM 931 O O . ASN A 1 108 ? 12.822 0.539 -4.742 1.00 96.44 108 ASN A O 1
ATOM 935 N N . ALA A 1 109 ? 12.320 2.033 -6.347 1.00 95.69 109 ALA A N 1
ATOM 936 C CA . ALA A 1 109 ? 11.518 2.904 -5.490 1.00 95.69 109 ALA A CA 1
ATOM 937 C C . ALA A 1 109 ? 10.380 2.139 -4.788 1.00 95.69 109 ALA A C 1
ATOM 939 O O . ALA A 1 109 ? 10.164 2.291 -3.586 1.00 95.69 109 ALA A O 1
ATOM 940 N N . VAL A 1 110 ? 9.682 1.254 -5.513 1.00 96.38 110 VAL A N 1
ATOM 941 C CA . VAL A 1 110 ? 8.652 0.376 -4.928 1.00 96.38 110 VAL A CA 1
ATOM 942 C C . VAL A 1 110 ? 9.263 -0.597 -3.914 1.00 96.38 110 VAL A C 1
ATOM 944 O O . VAL A 1 110 ? 8.713 -0.778 -2.827 1.00 96.38 110 VAL A O 1
ATOM 947 N N . SER A 1 111 ? 10.401 -1.218 -4.239 1.00 95.31 111 SER A N 1
ATOM 948 C CA . SER A 1 111 ? 11.052 -2.192 -3.358 1.00 95.31 111 SER A CA 1
ATOM 949 C C . SER A 1 111 ? 11.615 -1.573 -2.083 1.00 95.31 111 SER A C 1
ATOM 951 O O . SER A 1 111 ? 11.537 -2.206 -1.030 1.00 95.31 111 SER A O 1
ATOM 953 N N . GLU A 1 112 ? 12.210 -0.389 -2.170 1.00 95.31 112 GLU A N 1
ATOM 954 C CA . GLU A 1 112 ? 12.707 0.363 -1.020 1.00 95.31 112 GLU A CA 1
ATOM 955 C C . GLU A 1 112 ? 11.539 0.729 -0.116 1.00 95.31 112 GLU A C 1
ATOM 957 O O . GLU A 1 112 ? 11.537 0.357 1.059 1.00 95.31 112 GLU A O 1
ATOM 962 N N . LYS A 1 113 ? 10.473 1.300 -0.693 1.00 95.06 113 LYS A N 1
ATOM 963 C CA . LYS A 1 113 ? 9.294 1.664 0.087 1.00 95.06 113 LYS A CA 1
ATOM 964 C C . LYS A 1 113 ? 8.648 0.461 0.763 1.00 95.06 113 LYS A C 1
ATOM 966 O O . LYS A 1 113 ? 8.282 0.532 1.931 1.00 95.06 113 LYS A O 1
ATOM 971 N N . PHE A 1 114 ? 8.560 -0.671 0.067 1.00 95.25 114 PHE A N 1
ATOM 972 C CA . PHE A 1 114 ? 8.049 -1.918 0.634 1.00 95.25 114 PHE A CA 1
ATOM 973 C C . PHE A 1 114 ? 8.825 -2.372 1.882 1.00 95.25 114 PHE A C 1
ATOM 975 O O . PHE A 1 114 ? 8.218 -2.817 2.860 1.00 95.25 114 PHE A O 1
ATOM 982 N N . LYS A 1 115 ? 10.158 -2.244 1.864 1.00 92.81 115 LYS A N 1
ATOM 983 C CA . LYS A 1 115 ? 11.026 -2.612 2.992 1.00 92.81 115 LYS A CA 1
ATOM 984 C C . LYS A 1 115 ? 10.875 -1.648 4.168 1.00 92.81 115 LYS A C 1
ATOM 986 O O . LYS A 1 115 ? 10.765 -2.114 5.299 1.00 92.81 115 LYS A O 1
ATOM 991 N N . GLU A 1 116 ? 10.828 -0.341 3.906 1.00 92.56 116 GLU A N 1
ATOM 992 C CA . GLU A 1 116 ? 10.668 0.701 4.934 1.00 92.56 116 GLU A CA 1
ATOM 993 C C . GLU A 1 116 ? 9.382 0.537 5.754 1.00 92.56 116 GLU A C 1
ATOM 995 O O . GLU A 1 116 ? 9.360 0.803 6.951 1.00 92.56 116 GLU A O 1
ATOM 1000 N N . MET A 1 117 ? 8.301 0.072 5.125 1.00 92.19 117 MET A N 1
ATOM 1001 C CA . MET A 1 117 ? 6.991 -0.022 5.775 1.00 92.19 117 MET A CA 1
ATOM 1002 C C . MET A 1 117 ? 6.878 -1.149 6.812 1.00 92.19 117 MET A C 1
ATOM 1004 O O . MET A 1 117 ? 5.899 -1.183 7.555 1.00 92.19 117 MET A O 1
ATOM 1008 N N . LYS A 1 118 ? 7.843 -2.075 6.892 1.00 90.81 118 LYS A N 1
ATOM 1009 C CA . LYS A 1 118 ? 7.745 -3.283 7.730 1.00 90.81 118 LYS A CA 1
ATOM 1010 C C . LYS A 1 118 ? 7.377 -2.982 9.184 1.00 90.81 118 LYS A C 1
ATOM 1012 O O . LYS A 1 118 ? 6.423 -3.554 9.712 1.00 90.81 118 LYS A O 1
ATOM 1017 N N . ASP A 1 119 ? 8.152 -2.117 9.831 1.00 89.69 119 ASP A N 1
ATOM 1018 C CA . ASP A 1 119 ? 8.013 -1.871 11.268 1.00 89.69 119 ASP A CA 1
ATOM 1019 C C . ASP A 1 119 ? 6.740 -1.077 11.576 1.00 89.69 119 ASP A C 1
ATOM 1021 O O . ASP A 1 119 ? 6.057 -1.364 12.559 1.00 89.69 119 ASP A O 1
ATOM 1025 N N . MET A 1 120 ? 6.354 -0.172 10.674 1.00 92.56 120 MET A N 1
ATOM 1026 C CA . MET A 1 120 ? 5.101 0.578 10.751 1.00 92.56 120 MET A CA 1
ATOM 1027 C C . MET A 1 120 ? 3.880 -0.343 10.665 1.00 92.56 120 MET A C 1
ATOM 1029 O O . MET A 1 120 ? 3.028 -0.315 11.549 1.00 92.56 120 MET A O 1
ATOM 1033 N N . VAL A 1 121 ? 3.800 -1.202 9.641 1.00 88.69 121 VAL A N 1
ATOM 1034 C CA . VAL A 1 121 ? 2.658 -2.121 9.472 1.00 88.69 121 VAL A CA 1
ATOM 1035 C C . VAL A 1 121 ? 2.563 -3.078 10.668 1.00 88.69 121 VAL A C 1
ATOM 1037 O O . VAL A 1 121 ? 1.467 -3.352 11.155 1.00 88.69 121 VAL A O 1
ATOM 1040 N N . LYS A 1 122 ? 3.706 -3.536 11.199 1.00 91.56 122 LYS A N 1
ATOM 1041 C CA . LYS A 1 122 ? 3.755 -4.373 12.405 1.00 91.56 122 LYS A CA 1
ATOM 1042 C C . LYS A 1 122 ? 3.238 -3.644 13.649 1.00 91.56 122 LYS A C 1
ATOM 1044 O O . LYS A 1 122 ? 2.452 -4.225 14.396 1.00 91.56 122 LYS A O 1
ATOM 1049 N N . GLY A 1 123 ? 3.694 -2.413 13.888 1.00 90.56 123 GLY A N 1
ATOM 1050 C CA . GLY A 1 123 ? 3.285 -1.608 15.044 1.00 90.56 123 GLY A CA 1
ATOM 1051 C C . GLY A 1 123 ? 1.783 -1.334 15.036 1.00 90.56 123 GLY A C 1
ATOM 1052 O O . GLY A 1 123 ? 1.079 -1.647 15.994 1.00 90.56 123 GLY A O 1
ATOM 1053 N N . ILE A 1 124 ? 1.274 -0.894 13.888 1.00 93.44 124 ILE A N 1
ATOM 1054 C CA . ILE A 1 124 ? -0.139 -0.552 13.697 1.00 93.44 124 ILE A CA 1
ATOM 1055 C C . ILE A 1 124 ? -1.052 -1.773 13.803 1.00 93.44 124 ILE A C 1
ATOM 1057 O O . ILE A 1 124 ? -2.161 -1.675 14.325 1.00 93.44 124 ILE A O 1
ATOM 1061 N N . LYS A 1 125 ? -0.581 -2.956 13.396 1.00 93.00 125 LYS A N 1
ATOM 1062 C CA . LYS A 1 125 ? -1.302 -4.216 13.614 1.00 93.00 125 LYS A CA 1
ATOM 1063 C C . LYS A 1 125 ? -1.513 -4.511 15.102 1.00 93.00 125 LYS A C 1
ATOM 1065 O O . LYS A 1 125 ? -2.604 -4.922 15.487 1.00 93.00 125 LYS A O 1
ATOM 1070 N N . ILE A 1 126 ? -0.508 -4.284 15.949 1.00 91.62 126 ILE A N 1
ATOM 1071 C CA . ILE A 1 126 ? -0.634 -4.488 17.404 1.00 91.62 126 ILE A CA 1
ATOM 1072 C C . ILE A 1 126 ? -1.654 -3.504 17.991 1.00 91.62 126 ILE A C 1
ATOM 1074 O O . ILE A 1 126 ? -2.476 -3.873 18.833 1.00 91.62 126 ILE A O 1
ATOM 1078 N N . GLU A 1 127 ? -1.635 -2.256 17.530 1.00 91.31 127 GLU A N 1
ATOM 1079 C CA . GLU A 1 127 ? -2.609 -1.249 17.948 1.00 91.31 127 GLU A CA 1
ATOM 1080 C C . GLU A 1 127 ? -4.031 -1.600 17.508 1.00 91.31 127 GLU A C 1
ATOM 1082 O O . GLU A 1 127 ? -4.949 -1.525 18.325 1.00 91.31 127 GLU A O 1
ATOM 1087 N N . ALA A 1 128 ? -4.214 -2.053 16.266 1.00 91.44 128 ALA A N 1
ATOM 1088 C CA . ALA A 1 128 ? -5.500 -2.517 15.751 1.00 91.44 128 ALA A CA 1
ATOM 1089 C C . ALA A 1 128 ? -6.063 -3.678 16.587 1.00 91.44 128 ALA A C 1
ATOM 1091 O O . ALA A 1 128 ? -7.235 -3.654 16.966 1.00 91.44 128 ALA A O 1
ATOM 1092 N N . GLU A 1 129 ? -5.229 -4.657 16.950 1.00 91.88 129 GLU A N 1
ATOM 1093 C CA . GLU A 1 129 ? -5.628 -5.772 17.818 1.00 91.88 129 GLU A CA 1
ATOM 1094 C C . GLU A 1 129 ? -6.072 -5.296 19.208 1.00 91.88 129 GLU A C 1
ATOM 1096 O O . GLU A 1 129 ? -7.043 -5.814 19.770 1.00 91.88 129 GLU A O 1
ATOM 1101 N N . ASN A 1 130 ? -5.378 -4.306 19.775 1.00 90.69 130 ASN A N 1
ATOM 1102 C CA . ASN A 1 130 ? -5.734 -3.724 21.068 1.00 90.69 130 ASN A CA 1
ATOM 1103 C C . ASN A 1 130 ? -7.065 -2.969 21.000 1.00 90.69 130 ASN A C 1
ATOM 1105 O O . ASN A 1 130 ? -7.924 -3.166 21.863 1.00 90.69 130 ASN A O 1
ATOM 1109 N N . GLU A 1 131 ? -7.280 -2.175 19.949 1.00 89.88 131 GLU A N 1
ATOM 1110 C CA . GLU A 1 131 ? -8.569 -1.529 19.702 1.00 89.88 131 GLU A CA 1
ATOM 1111 C C . GLU A 1 131 ? -9.681 -2.581 19.578 1.00 89.88 131 GLU A C 1
ATOM 1113 O O . GLU A 1 131 ? -10.675 -2.529 20.305 1.00 89.88 131 GLU A O 1
ATOM 1118 N N . LEU A 1 132 ? -9.499 -3.610 18.746 1.00 88.31 132 LEU A N 1
ATOM 1119 C CA . LEU A 1 132 ? -10.483 -4.680 18.557 1.00 88.31 132 LEU A CA 1
ATOM 1120 C C . LEU A 1 132 ? -10.832 -5.419 19.858 1.00 88.31 132 LEU A C 1
ATOM 1122 O O . LEU A 1 132 ? -11.999 -5.769 20.067 1.00 88.31 132 LEU A O 1
ATOM 1126 N N . LYS A 1 133 ? -9.862 -5.639 20.753 1.00 88.00 133 LYS A N 1
ATOM 1127 C CA . LYS A 1 133 ? -10.114 -6.202 22.091 1.00 88.00 133 LYS A CA 1
ATOM 1128 C C . LYS A 1 133 ? -10.989 -5.270 22.931 1.00 88.00 133 LYS A C 1
ATOM 1130 O O . LYS A 1 133 ? -12.005 -5.725 23.456 1.00 88.00 133 LYS A O 1
ATOM 1135 N N . ASN A 1 134 ? -10.680 -3.974 22.976 1.00 83.38 134 ASN A N 1
ATOM 1136 C CA . ASN A 1 134 ? -11.493 -2.980 23.690 1.00 83.38 134 ASN A CA 1
ATOM 1137 C C . ASN A 1 134 ? -12.933 -2.918 23.148 1.00 83.38 134 ASN A C 1
ATOM 1139 O O . ASN A 1 134 ? -13.896 -2.772 23.903 1.00 83.38 134 ASN A O 1
ATOM 1143 N N . PHE A 1 135 ? -13.107 -3.103 21.837 1.00 77.81 135 PHE A N 1
ATOM 1144 C CA . PHE A 1 135 ? -14.424 -3.182 21.207 1.00 77.81 135 PHE A CA 1
ATOM 1145 C C . PHE A 1 135 ? -15.234 -4.424 21.610 1.00 77.81 135 PHE A C 1
ATOM 1147 O O . PHE A 1 135 ? -16.466 -4.341 21.627 1.00 77.81 135 PHE A O 1
ATOM 1154 N N . LYS A 1 136 ? -14.576 -5.553 21.914 1.00 71.31 136 LYS A N 1
ATOM 1155 C CA . LYS A 1 136 ? -15.219 -6.806 22.352 1.00 71.31 136 LYS A CA 1
ATOM 1156 C C . LYS A 1 136 ? -15.602 -6.797 23.833 1.00 71.31 136 LYS A C 1
ATOM 1158 O O . LYS A 1 136 ? -16.620 -7.388 24.163 1.00 71.31 136 LYS A O 1
ATOM 1163 N N . VAL A 1 137 ? -14.822 -6.133 24.689 1.00 61.78 137 VAL A N 1
ATOM 1164 C CA . VAL A 1 137 ? -15.088 -6.030 26.141 1.00 61.78 137 VAL A CA 1
ATOM 1165 C C . VAL A 1 137 ? -16.282 -5.113 26.442 1.00 61.78 137 VAL A C 1
ATOM 1167 O O . VAL A 1 137 ? -17.006 -5.339 27.401 1.00 61.78 137 VAL A O 1
ATOM 1170 N N . ASN A 1 138 ? -16.542 -4.120 25.587 1.00 55.28 138 ASN A N 1
ATOM 1171 C CA . ASN A 1 138 ? -17.688 -3.206 25.694 1.00 55.28 138 ASN A CA 1
ATOM 1172 C C . ASN A 1 138 ? -18.952 -3.715 24.955 1.00 55.28 138 ASN A C 1
ATOM 1174 O O . ASN A 1 138 ? -19.661 -2.924 24.317 1.00 55.28 138 ASN A O 1
ATOM 1178 N N . ARG A 1 139 ? -19.192 -5.031 24.942 1.00 48.41 139 ARG A N 1
ATOM 1179 C CA . ARG A 1 139 ? -20.424 -5.675 24.448 1.00 48.41 139 ARG A CA 1
ATOM 1180 C C . ARG A 1 139 ? -21.147 -6.347 25.600 1.00 48.41 139 ARG A C 1
ATOM 1182 O O . ARG A 1 139 ? -22.393 -6.294 25.560 1.00 48.41 139 ARG A O 1
#

Radius of gyration: 19.4 Å; chains: 1; bounding box: 57×28×56 Å

Sequence (139 aa):
MLSFLKELKRKRELRNLQVSFYFEVEKNWESWHVMYQRNVMDKFSLDAWLRIKDQPSIQLKPDFVEYAVVLKNYNDLMDSFKAFEKWYAADLKNKTTENAKVLHEKKNAVSEKFKEMKDMVKGIKIEAENELKNFKVNR

Secondary structure (DSSP, 8-state):
-HHHHHHHHHHHHHHHHHHHHHHHHHHHHHHHHHHHHHT---PPP-HHHHHHTT-TT----HHHHHHHHHHHHHHHHHHHHHHHHHHHHH-GGG--HHHHHHHHHHHHHHHHHHHHTHHHHHHHHHHHHHHHHHHHHT-

pLDDT: mean 91.37, std 7.63, range [48.41, 97.75]

Foldseek 3Di:
DVVVVVVVVVVVVLVVLLLVLLVLLLVQLVVLVVCVVVVHDDAGDCPSVVVNVPPPPDDDDPLSVVLSVLSVVLNVLVVVLVVLVCVCVPDPVSVDPVSVVVNVVSVVVSVVSSVVCNVSSVVSNVVSVVVVVVVVVVD